Protein AF-D3SZ94-F1 (afdb_monomer_lite)

Structure (mmCIF, N/CA/C/O backbone):
data_AF-D3SZ94-F1
#
_entry.id   AF-D3SZ94-F1
#
loop_
_atom_site.group_PDB
_atom_site.id
_atom_site.type_symbol
_atom_site.label_atom_id
_atom_site.label_alt_id
_atom_site.label_comp_id
_atom_site.label_asym_id
_atom_site.label_entity_id
_atom_site.label_seq_id
_atom_site.pdbx_PDB_ins_code
_atom_site.Cartn_x
_atom_site.Cartn_y
_atom_site.Cartn_z
_atom_site.occupancy
_atom_site.B_iso_or_equiv
_atom_site.auth_seq_id
_atom_site.auth_comp_id
_atom_site.auth_asym_id
_atom_site.auth_atom_id
_atom_site.pdbx_PDB_model_num
ATOM 1 N N . MET A 1 1 ? 21.148 -5.602 -30.451 1.00 43.28 1 MET A N 1
ATOM 2 C CA . MET A 1 1 ? 22.055 -5.416 -29.300 1.00 43.28 1 MET A CA 1
ATOM 3 C C . MET A 1 1 ? 21.303 -4.620 -28.248 1.00 43.28 1 MET A C 1
ATOM 5 O O . MET A 1 1 ? 20.976 -3.473 -28.514 1.00 43.28 1 MET A O 1
ATOM 9 N N . ALA A 1 2 ? 20.918 -5.242 -27.131 1.00 49.50 2 ALA A N 1
ATOM 10 C CA . ALA A 1 2 ? 20.322 -4.511 -26.013 1.00 49.50 2 ALA A CA 1
ATOM 11 C C . ALA A 1 2 ? 21.459 -3.780 -25.292 1.00 49.50 2 ALA A C 1
ATOM 13 O O . ALA A 1 2 ? 22.383 -4.427 -24.808 1.00 49.50 2 ALA A O 1
ATOM 14 N N . SER A 1 3 ? 21.432 -2.450 -25.322 1.00 53.84 3 SER A N 1
ATOM 15 C CA . SER A 1 3 ? 22.391 -1.604 -24.613 1.00 53.84 3 SER A CA 1
ATOM 16 C C . SER A 1 3 ? 22.303 -1.896 -23.112 1.00 53.84 3 SER A C 1
ATOM 18 O O . SER A 1 3 ? 21.198 -1.947 -22.570 1.00 53.84 3 SER A O 1
ATOM 20 N N . ASP A 1 4 ? 23.440 -2.058 -22.429 1.00 56.28 4 ASP A N 1
ATOM 21 C CA . ASP A 1 4 ? 23.514 -2.263 -20.969 1.00 56.28 4 ASP A CA 1
ATOM 22 C C . ASP A 1 4 ? 22.783 -1.165 -20.168 1.00 56.28 4 ASP A C 1
ATOM 24 O O . ASP A 1 4 ? 22.390 -1.375 -19.023 1.00 56.28 4 ASP A O 1
ATOM 28 N N . SER A 1 5 ? 22.493 -0.019 -20.797 1.00 59.34 5 SER A N 1
ATOM 29 C CA . SER A 1 5 ? 21.658 1.053 -20.242 1.00 59.34 5 SER A CA 1
ATOM 30 C C . SER A 1 5 ? 20.193 0.667 -19.981 1.00 59.34 5 SER A C 1
ATOM 32 O O . SER A 1 5 ? 19.496 1.383 -19.263 1.00 59.34 5 SER A O 1
ATOM 34 N N . ASP A 1 6 ? 19.693 -0.423 -20.572 1.00 58.56 6 ASP A N 1
ATOM 35 C CA . ASP A 1 6 ? 18.303 -0.884 -20.411 1.00 58.56 6 ASP A CA 1
ATOM 36 C C . ASP A 1 6 ? 18.115 -1.861 -19.242 1.00 58.56 6 ASP A C 1
ATOM 38 O O . ASP A 1 6 ? 16.998 -2.341 -18.991 1.00 58.56 6 ASP A O 1
ATOM 42 N N . ARG A 1 7 ? 19.195 -2.154 -18.509 1.00 62.50 7 ARG A N 1
ATOM 43 C CA . ARG A 1 7 ? 19.187 -3.045 -17.353 1.00 62.50 7 ARG A CA 1
ATOM 44 C C . ARG A 1 7 ? 19.458 -2.274 -16.070 1.00 62.50 7 ARG A C 1
ATOM 46 O O . ARG A 1 7 ? 20.420 -1.528 -15.959 1.00 62.50 7 ARG A O 1
ATOM 53 N N . ILE A 1 8 ? 18.600 -2.483 -15.079 1.00 67.81 8 ILE A N 1
ATOM 54 C CA . ILE A 1 8 ? 18.769 -1.962 -13.722 1.00 67.81 8 ILE A CA 1
ATOM 55 C C . ILE A 1 8 ? 18.920 -3.187 -12.815 1.00 67.81 8 ILE A C 1
ATOM 57 O O . ILE A 1 8 ? 18.037 -4.042 -12.794 1.00 67.81 8 ILE A O 1
ATOM 61 N N . PHE A 1 9 ? 20.056 -3.307 -12.118 1.00 71.00 9 PHE A N 1
ATOM 62 C CA . PHE A 1 9 ? 20.398 -4.471 -11.277 1.00 71.00 9 PHE A CA 1
ATOM 63 C C . PHE A 1 9 ? 20.251 -5.835 -11.987 1.00 71.00 9 PHE A C 1
ATOM 65 O O . PHE A 1 9 ? 19.780 -6.804 -11.403 1.00 71.00 9 PHE A O 1
ATOM 72 N N . GLY A 1 10 ? 20.609 -5.917 -13.274 1.00 76.06 10 GLY A N 1
ATOM 73 C CA . GLY A 1 10 ? 20.507 -7.155 -14.065 1.00 76.06 10 GLY A CA 1
ATOM 74 C C . GLY A 1 10 ? 19.098 -7.494 -14.576 1.00 76.06 10 GLY A C 1
ATOM 75 O O . GLY A 1 10 ? 18.955 -8.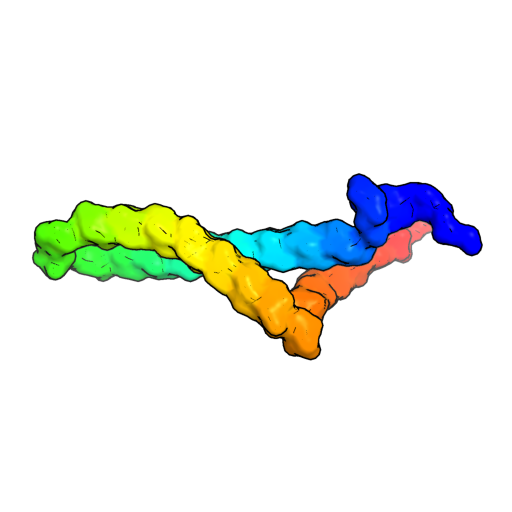368 -15.431 1.00 76.06 10 GLY A O 1
ATOM 76 N N . TYR A 1 11 ? 18.069 -6.761 -14.143 1.00 73.12 11 TYR A N 1
ATOM 77 C CA . TYR A 1 11 ? 16.693 -6.892 -14.623 1.00 73.12 11 TYR A CA 1
ATOM 78 C C . TYR A 1 11 ? 16.385 -5.872 -15.719 1.00 73.12 11 TYR A C 1
ATOM 80 O O . TYR A 1 11 ? 16.974 -4.793 -15.772 1.00 73.12 11 TYR A O 1
ATOM 88 N N . SER A 1 12 ? 15.432 -6.189 -16.602 1.00 79.81 12 SER A N 1
ATOM 89 C CA . SER A 1 12 ? 14.944 -5.206 -17.575 1.00 79.81 12 SER A CA 1
ATOM 90 C C . SER A 1 12 ? 14.347 -4.004 -16.844 1.00 79.81 12 SER A C 1
ATOM 92 O O . SER A 1 12 ? 13.566 -4.166 -15.904 1.00 79.81 12 SER A O 1
ATOM 94 N N . ARG A 1 13 ? 14.642 -2.790 -17.318 1.00 73.94 13 ARG A N 1
ATOM 95 C CA . ARG A 1 13 ? 14.061 -1.541 -16.803 1.00 73.94 13 ARG A CA 1
ATOM 96 C C . ARG A 1 13 ? 12.531 -1.584 -16.711 1.00 73.94 13 ARG A C 1
ATOM 98 O O . ARG A 1 13 ? 11.958 -1.022 -15.782 1.00 73.94 13 ARG A O 1
ATOM 105 N N . LYS A 1 14 ? 11.874 -2.285 -17.643 1.00 72.62 14 LYS A N 1
ATOM 106 C CA . LYS A 1 14 ? 10.417 -2.494 -17.634 1.00 72.62 14 LYS A CA 1
ATOM 107 C C . LYS A 1 14 ? 9.961 -3.292 -16.413 1.00 72.62 14 LYS A C 1
ATOM 109 O O . LYS A 1 14 ? 8.981 -2.917 -15.783 1.00 72.62 14 LYS A O 1
ATOM 114 N N . THR A 1 15 ? 10.690 -4.349 -16.063 1.00 77.62 15 THR A N 1
ATOM 115 C CA . THR A 1 15 ? 10.407 -5.190 -14.895 1.00 77.62 15 THR A CA 1
ATOM 116 C C . THR A 1 15 ? 10.570 -4.401 -13.602 1.00 77.62 15 THR A C 1
ATOM 118 O O . THR A 1 15 ? 9.689 -4.442 -12.754 1.00 77.62 15 THR A O 1
ATOM 121 N N . VAL A 1 16 ? 11.648 -3.624 -13.476 1.00 77.25 16 VAL A N 1
ATOM 122 C CA . VAL A 1 16 ? 11.900 -2.819 -12.269 1.00 77.25 16 VAL A CA 1
ATOM 123 C C . VAL A 1 16 ? 10.832 -1.742 -12.079 1.00 77.25 16 VAL A C 1
ATOM 125 O O . VAL A 1 16 ? 10.329 -1.565 -10.974 1.00 77.25 16 VAL A O 1
ATOM 128 N N . LEU A 1 17 ? 10.441 -1.051 -13.155 1.00 77.44 17 LEU A N 1
ATOM 129 C CA . LEU A 1 17 ? 9.368 -0.053 -13.104 1.00 77.44 17 LEU A CA 1
ATOM 130 C C . LEU A 1 17 ? 8.018 -0.663 -12.716 1.00 77.44 17 LEU A C 1
ATOM 132 O O . LEU A 1 17 ? 7.274 -0.049 -11.955 1.00 77.44 17 LEU A O 1
ATOM 136 N N . LEU A 1 18 ? 7.708 -1.852 -13.232 1.00 77.69 18 LEU A N 1
ATOM 137 C CA . LEU A 1 18 ? 6.461 -2.550 -12.930 1.00 77.69 18 LEU A CA 1
ATOM 138 C C . LEU A 1 18 ? 6.433 -3.046 -11.478 1.00 77.69 18 LEU A C 1
ATOM 140 O O . LEU A 1 18 ? 5.418 -2.933 -10.802 1.00 77.69 18 LEU A O 1
ATOM 144 N N . GLU A 1 19 ? 7.558 -3.530 -10.964 1.00 80.62 19 GLU A N 1
ATOM 145 C CA . GLU A 1 19 ? 7.644 -3.979 -9.575 1.00 80.62 19 GLU A CA 1
ATOM 146 C C . GLU A 1 19 ? 7.561 -2.806 -8.587 1.00 80.62 19 GLU A C 1
ATOM 148 O O . GLU A 1 19 ? 6.843 -2.868 -7.589 1.00 80.62 19 GLU A O 1
ATOM 153 N N . ALA A 1 20 ? 8.232 -1.693 -8.897 1.00 80.00 20 ALA A N 1
ATOM 154 C CA . ALA A 1 20 ? 8.143 -0.474 -8.100 1.00 80.00 20 ALA A CA 1
ATOM 155 C C . ALA A 1 20 ? 6.715 0.094 -8.081 1.00 80.00 20 ALA A C 1
ATOM 157 O O . ALA A 1 20 ? 6.242 0.534 -7.032 1.00 80.00 20 ALA A O 1
ATOM 158 N N . SER A 1 21 ? 6.004 0.060 -9.214 1.00 78.81 21 SER A N 1
ATOM 159 C CA . SER A 1 21 ? 4.623 0.546 -9.284 1.00 78.81 21 SER A CA 1
ATOM 160 C C . SER A 1 21 ? 3.643 -0.357 -8.532 1.00 78.81 21 SER A C 1
ATOM 162 O O . SER A 1 21 ? 2.752 0.161 -7.861 1.00 78.81 21 SER A O 1
ATOM 164 N N . ARG A 1 22 ? 3.843 -1.682 -8.555 1.00 78.94 22 ARG A N 1
ATOM 165 C CA . ARG A 1 22 ? 3.087 -2.641 -7.729 1.00 78.94 22 ARG A CA 1
ATOM 166 C C . ARG A 1 22 ? 3.209 -2.339 -6.243 1.00 78.94 22 ARG A C 1
ATOM 168 O O . ARG A 1 22 ? 2.198 -2.240 -5.549 1.00 78.94 22 ARG A O 1
ATOM 175 N N . ILE A 1 23 ? 4.440 -2.153 -5.765 1.00 82.06 23 ILE A N 1
ATOM 176 C CA . ILE A 1 23 ? 4.710 -1.827 -4.360 1.00 82.06 23 ILE A CA 1
ATOM 177 C C . ILE A 1 23 ? 4.070 -0.482 -4.000 1.00 82.06 23 ILE A C 1
ATOM 179 O O . ILE A 1 23 ? 3.351 -0.390 -3.006 1.00 82.06 23 ILE A O 1
ATOM 183 N N . ALA A 1 24 ? 4.266 0.545 -4.833 1.00 82.50 24 ALA A N 1
ATOM 184 C CA . ALA A 1 24 ? 3.690 1.868 -4.606 1.00 82.50 24 ALA A CA 1
ATOM 185 C C . ALA A 1 24 ? 2.154 1.833 -4.544 1.00 82.50 24 ALA A C 1
ATOM 187 O O . ALA A 1 24 ? 1.562 2.468 -3.674 1.00 82.50 24 ALA A O 1
ATOM 188 N N . TYR A 1 25 ? 1.504 1.063 -5.419 1.00 80.19 25 TYR A N 1
ATOM 189 C CA . TYR A 1 25 ? 0.051 0.905 -5.421 1.00 80.19 25 TYR A CA 1
ATOM 190 C C . TYR A 1 25 ? -0.459 0.183 -4.170 1.00 80.19 25 TYR A C 1
ATOM 192 O O . TYR A 1 25 ? -1.400 0.658 -3.533 1.00 80.19 25 TYR A O 1
ATOM 200 N N . ALA A 1 26 ? 0.176 -0.927 -3.780 1.00 82.44 26 ALA A N 1
ATOM 201 C CA . ALA A 1 26 ? -0.191 -1.655 -2.567 1.00 82.44 26 ALA A CA 1
ATOM 202 C C . ALA A 1 26 ? -0.090 -0.755 -1.324 1.00 82.44 26 ALA A C 1
ATOM 204 O O . ALA A 1 26 ? -0.994 -0.756 -0.487 1.00 82.44 26 ALA A O 1
ATOM 205 N N . ILE A 1 27 ? 0.962 0.067 -1.243 1.00 86.38 27 ILE A N 1
ATOM 206 C CA . ILE A 1 27 ? 1.135 1.067 -0.183 1.00 86.38 27 ILE A CA 1
ATOM 207 C C . ILE A 1 27 ? 0.046 2.143 -0.261 1.00 86.38 27 ILE A C 1
ATOM 209 O O . ILE A 1 27 ? -0.548 2.465 0.762 1.00 86.38 27 ILE A O 1
ATOM 213 N N . ALA A 1 28 ? -0.251 2.678 -1.448 1.00 83.62 28 ALA A N 1
ATOM 214 C CA . ALA A 1 28 ? -1.243 3.739 -1.621 1.00 83.62 28 ALA A CA 1
ATOM 215 C C . ALA A 1 28 ? -2.660 3.291 -1.229 1.00 83.62 28 ALA A C 1
ATOM 217 O O . ALA A 1 28 ? -3.329 3.981 -0.461 1.00 83.62 28 ALA A O 1
ATOM 218 N N . ILE A 1 29 ? -3.103 2.118 -1.697 1.00 82.44 29 ILE A N 1
ATOM 219 C CA . ILE A 1 29 ? -4.402 1.545 -1.314 1.00 82.44 29 ILE A CA 1
ATOM 220 C C . ILE A 1 29 ? -4.440 1.272 0.184 1.00 82.44 29 ILE A C 1
ATOM 222 O O . ILE A 1 29 ? -5.397 1.654 0.853 1.00 82.44 29 ILE A O 1
ATOM 226 N N . THR A 1 30 ? -3.383 0.666 0.724 1.00 85.81 30 THR A N 1
ATOM 227 C CA . THR A 1 30 ? -3.295 0.403 2.159 1.00 85.81 30 THR A CA 1
ATOM 228 C C . THR A 1 30 ? -3.382 1.689 2.975 1.00 85.81 30 THR A C 1
ATOM 230 O O . THR A 1 30 ? -4.131 1.742 3.948 1.00 85.81 30 THR A O 1
ATOM 233 N N . GLY A 1 31 ? -2.656 2.734 2.576 1.00 85.81 31 GLY A N 1
ATOM 234 C CA . GLY A 1 31 ? -2.692 4.037 3.232 1.00 85.81 31 GLY A CA 1
ATOM 235 C C . GLY A 1 31 ? -4.085 4.656 3.182 1.00 85.81 31 GLY A C 1
ATOM 236 O O . GLY A 1 31 ? -4.579 5.109 4.211 1.00 85.81 31 GLY A O 1
ATOM 237 N N . MET A 1 32 ? -4.758 4.600 2.029 1.00 87.38 32 MET A N 1
ATOM 238 C CA . MET A 1 32 ? -6.117 5.125 1.878 1.00 87.38 32 MET A CA 1
ATOM 239 C C . MET A 1 32 ? -7.122 4.377 2.762 1.00 87.38 32 MET A C 1
ATOM 241 O O . MET A 1 32 ? -7.913 5.005 3.460 1.00 87.38 32 MET A O 1
ATOM 245 N N . VAL A 1 33 ? -7.066 3.042 2.786 1.00 84.19 33 VAL A N 1
ATOM 246 C CA . VAL A 1 33 ? -7.914 2.217 3.661 1.00 84.19 33 VAL A CA 1
ATOM 247 C C . VAL A 1 33 ? -7.630 2.526 5.130 1.00 84.19 33 VAL A C 1
ATOM 249 O O . VAL A 1 33 ? -8.562 2.736 5.899 1.00 84.19 33 VAL A O 1
ATOM 252 N N . THR A 1 34 ? -6.358 2.616 5.519 1.00 84.88 34 THR A N 1
ATOM 253 C CA . THR A 1 34 ? -5.962 2.910 6.906 1.00 84.88 34 THR A CA 1
ATOM 254 C C . THR A 1 34 ? -6.447 4.295 7.341 1.00 84.88 34 THR A C 1
ATOM 256 O O . THR A 1 34 ? -6.980 4.434 8.440 1.00 84.88 34 THR A O 1
ATOM 259 N N . LEU A 1 35 ? -6.342 5.304 6.469 1.00 86.38 35 LEU A N 1
ATOM 260 C CA . LEU A 1 35 ? -6.889 6.642 6.708 1.00 86.38 35 LEU A CA 1
ATOM 261 C C . LEU A 1 35 ? -8.409 6.620 6.849 1.00 86.38 35 LEU A C 1
ATOM 263 O O . LEU A 1 35 ? -8.927 7.239 7.769 1.00 86.38 35 LEU A O 1
ATOM 267 N N . LEU A 1 36 ? -9.125 5.900 5.982 1.00 84.31 36 LEU A N 1
ATOM 268 C CA . LEU A 1 36 ? -10.583 5.787 6.066 1.00 84.31 36 LEU A CA 1
ATOM 269 C C . LEU A 1 36 ? -11.029 5.103 7.360 1.00 84.31 36 LEU A C 1
ATOM 271 O O . LEU A 1 36 ? -11.974 5.568 7.993 1.00 84.31 36 LEU A O 1
ATOM 275 N N . VAL A 1 37 ? -10.347 4.036 7.780 1.00 82.31 37 VAL A N 1
ATOM 276 C CA . VAL A 1 37 ? -10.646 3.343 9.043 1.00 82.31 37 VAL A CA 1
ATOM 277 C C . VAL A 1 37 ? -10.335 4.250 10.233 1.00 82.31 37 VAL A C 1
ATOM 279 O O . VAL A 1 37 ? -11.186 4.422 11.101 1.00 82.31 37 VAL A O 1
ATOM 282 N N . GLY A 1 38 ? -9.162 4.888 10.254 1.00 81.62 38 GLY A N 1
ATOM 283 C CA . GLY A 1 38 ? -8.783 5.835 11.306 1.00 81.62 38 GLY A CA 1
ATOM 284 C C . GLY A 1 38 ? -9.732 7.032 11.393 1.00 81.62 38 GLY A C 1
ATOM 285 O O . GLY A 1 38 ? -10.146 7.416 12.482 1.00 81.62 38 GLY A O 1
ATOM 286 N N . PHE A 1 39 ? -10.145 7.578 10.248 1.00 82.62 39 PHE A N 1
ATOM 287 C CA . PHE A 1 39 ? -11.136 8.647 10.185 1.00 82.62 39 PHE A CA 1
ATOM 288 C C . PHE A 1 39 ? -12.509 8.166 10.651 1.00 82.62 39 PHE A C 1
ATOM 290 O O . PHE A 1 39 ? -13.180 8.881 11.379 1.00 82.62 39 PHE A O 1
ATOM 297 N N . SER A 1 40 ? -12.924 6.948 10.299 1.00 80.50 40 SER A N 1
ATOM 298 C CA . SER A 1 40 ? -14.192 6.387 10.781 1.00 80.50 40 SER A CA 1
ATOM 299 C C . SER A 1 40 ? -14.201 6.282 12.305 1.00 80.50 40 SER A C 1
ATOM 301 O O . SER A 1 40 ? -15.188 6.647 12.930 1.00 80.50 40 SER A O 1
ATOM 303 N N . LEU A 1 41 ? -13.083 5.862 12.903 1.00 79.12 41 LEU A N 1
ATOM 304 C CA . LEU A 1 41 ? -12.923 5.756 14.355 1.00 79.12 41 LEU A CA 1
ATOM 305 C C . LEU A 1 41 ? -12.957 7.107 15.074 1.00 79.12 41 LEU A C 1
ATOM 307 O O . LEU A 1 41 ? -13.398 7.154 16.214 1.00 79.12 41 LEU A O 1
ATOM 311 N N . TYR A 1 42 ? -12.566 8.198 14.411 1.00 76.94 42 TYR A N 1
ATOM 312 C CA . TYR A 1 42 ? -12.727 9.551 14.953 1.00 76.94 42 TYR A CA 1
ATOM 313 C C . TYR A 1 42 ? -14.200 9.923 15.196 1.00 76.94 42 TYR A C 1
ATOM 315 O O . TYR A 1 42 ? -14.494 10.713 16.087 1.00 76.94 42 TYR A O 1
ATOM 323 N N . TRP A 1 43 ? -15.124 9.353 14.418 1.00 79.06 43 TRP A N 1
ATOM 324 C CA . TRP A 1 43 ? -16.565 9.593 14.547 1.00 79.06 43 TRP A CA 1
ATOM 325 C C . TRP A 1 43 ? -17.280 8.584 15.453 1.00 79.06 43 TRP A C 1
ATOM 327 O O . TRP A 1 43 ? -18.481 8.728 15.677 1.00 79.06 43 TRP A O 1
ATOM 337 N N . VAL A 1 44 ? -16.587 7.554 15.950 1.00 78.00 44 VAL A N 1
ATOM 338 C CA . VAL A 1 44 ? -17.187 6.566 16.855 1.00 78.00 44 VAL A CA 1
ATOM 339 C C . VAL A 1 44 ? -17.079 7.059 18.292 1.00 78.00 44 VAL A C 1
ATOM 341 O O . VAL A 1 44 ? -16.006 7.448 18.743 1.00 78.00 44 VAL A O 1
ATOM 344 N N . ASP A 1 45 ? -18.196 6.999 19.017 1.00 70.62 45 ASP A N 1
ATOM 345 C CA . ASP A 1 45 ? -18.245 7.343 20.435 1.00 70.62 45 ASP A CA 1
ATOM 346 C C . ASP A 1 45 ? -17.321 6.420 21.245 1.00 70.62 45 ASP A C 1
ATOM 348 O O . ASP A 1 45 ? -17.447 5.191 21.214 1.00 70.62 45 ASP A O 1
ATOM 352 N N . THR A 1 46 ? -16.380 7.001 21.983 1.00 67.62 46 THR A N 1
ATOM 353 C CA . THR A 1 46 ? -15.386 6.251 22.769 1.00 67.62 46 THR A CA 1
ATOM 354 C C . THR A 1 46 ? -16.033 5.464 23.912 1.00 67.62 46 THR A C 1
ATOM 356 O O . THR A 1 46 ? -15.568 4.379 24.267 1.00 67.62 46 THR A O 1
ATOM 359 N N . GLU A 1 47 ? -17.189 5.919 24.410 1.00 66.56 47 GLU A N 1
ATOM 360 C CA . GLU A 1 47 ? -18.013 5.164 25.363 1.00 66.56 47 GLU A CA 1
ATOM 361 C C . GLU A 1 47 ? -18.558 3.848 24.776 1.00 66.56 47 GLU A C 1
ATOM 363 O O . GLU A 1 47 ? -18.656 2.856 25.501 1.00 66.56 47 GLU A O 1
ATOM 368 N N . LEU A 1 48 ? -18.847 3.793 23.465 1.00 64.38 48 LEU A N 1
ATOM 369 C CA . LEU A 1 48 ? -19.259 2.556 22.778 1.00 64.38 48 LEU A CA 1
ATOM 370 C C . LEU A 1 48 ? -18.087 1.588 22.578 1.00 64.38 48 LEU A C 1
ATOM 372 O O . LEU A 1 48 ? -18.285 0.372 22.551 1.00 64.38 48 LEU A O 1
ATOM 376 N N . LEU A 1 49 ? -16.868 2.111 22.432 1.00 65.44 49 LEU A N 1
ATOM 377 C CA . LEU A 1 49 ? -15.650 1.314 22.277 1.00 65.44 49 LEU A CA 1
ATOM 378 C C . LEU A 1 49 ? -15.167 0.734 23.610 1.00 65.44 49 LEU A C 1
ATOM 380 O O . LEU A 1 49 ? -14.648 -0.386 23.632 1.00 65.44 49 LEU A O 1
ATOM 384 N N . GLY A 1 50 ? -15.364 1.441 24.724 1.00 73.81 50 GLY A N 1
ATOM 385 C CA . GLY A 1 50 ? -15.059 0.957 26.070 1.00 73.81 50 GLY A CA 1
ATOM 386 C C . GLY A 1 50 ? -13.663 0.325 26.174 1.00 73.81 50 GLY A C 1
ATOM 387 O O . GLY A 1 50 ? -12.645 0.961 25.926 1.00 73.81 50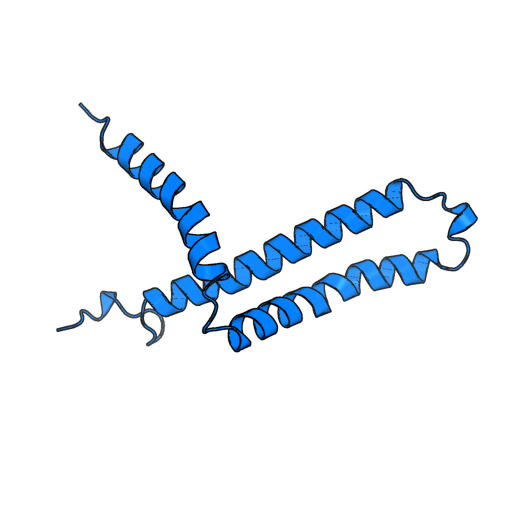 GLY A O 1
ATOM 388 N N . ARG A 1 51 ? -13.590 -0.971 26.515 1.00 71.88 51 ARG A N 1
ATOM 389 C CA . ARG A 1 51 ? -12.313 -1.711 26.655 1.00 71.88 51 ARG A CA 1
ATOM 390 C C . ARG A 1 51 ? -11.642 -2.095 25.327 1.00 71.88 51 ARG A C 1
ATOM 392 O O . ARG A 1 51 ? -10.544 -2.649 25.355 1.00 71.88 51 ARG A O 1
ATOM 399 N N . ALA A 1 52 ? -12.290 -1.869 24.185 1.00 73.06 52 ALA A N 1
ATOM 400 C CA . ALA A 1 52 ? -11.791 -2.279 22.874 1.00 73.06 52 ALA A CA 1
ATOM 401 C C . ALA A 1 52 ? -10.850 -1.250 22.224 1.00 73.06 52 ALA A C 1
ATOM 403 O O . ALA A 1 52 ? -10.136 -1.611 21.291 1.00 73.06 52 ALA A O 1
ATOM 404 N N . GLU A 1 53 ? -10.778 -0.013 22.725 1.00 73.06 53 GLU A N 1
ATOM 405 C CA . GLU A 1 53 ? -9.875 1.034 22.215 1.00 73.06 53 GLU A CA 1
ATOM 406 C C . GLU A 1 53 ? -8.420 0.579 21.974 1.00 73.06 53 GLU A C 1
ATOM 408 O O . GLU A 1 53 ? -7.921 0.767 20.859 1.00 73.06 53 GLU A O 1
ATOM 413 N N . PRO A 1 54 ? -7.722 -0.076 22.930 1.00 75.94 54 PRO A N 1
ATOM 414 C CA . PRO A 1 54 ? -6.347 -0.521 22.697 1.00 75.94 54 PRO A CA 1
ATOM 415 C C . PRO A 1 54 ? -6.261 -1.604 21.614 1.00 75.94 54 PRO A C 1
ATOM 417 O O . PRO A 1 54 ? -5.296 -1.644 20.852 1.00 75.94 54 PRO A O 1
ATOM 420 N N . VAL A 1 55 ? -7.279 -2.461 21.505 1.00 79.62 55 VAL A N 1
ATOM 421 C CA . VAL A 1 55 ? -7.346 -3.519 20.486 1.00 79.62 55 VAL A CA 1
ATOM 422 C C . VAL A 1 55 ? -7.515 -2.907 19.097 1.00 79.62 55 VAL A C 1
ATOM 424 O O . VAL A 1 55 ? -6.844 -3.326 18.155 1.00 79.62 55 VAL A O 1
ATOM 427 N N . VAL A 1 56 ? -8.353 -1.877 18.976 1.00 79.62 56 VAL A N 1
ATOM 428 C CA . VAL A 1 56 ? -8.576 -1.139 17.727 1.00 79.62 56 VAL A CA 1
ATOM 429 C C . VAL A 1 56 ? -7.320 -0.380 17.292 1.00 79.62 56 VAL A C 1
ATOM 431 O O . VAL A 1 56 ? -6.954 -0.434 16.116 1.00 79.62 56 VAL A O 1
ATOM 434 N N . GLY A 1 57 ? -6.609 0.256 18.227 1.00 77.06 57 GLY A N 1
ATOM 435 C CA . GLY A 1 57 ? -5.330 0.915 17.943 1.00 77.06 57 GLY A CA 1
ATOM 436 C C . GLY A 1 57 ? -4.261 -0.057 17.432 1.00 77.06 57 GLY A C 1
ATOM 437 O O . GLY A 1 57 ? -3.579 0.223 16.447 1.00 77.06 57 GLY A O 1
ATOM 438 N N . VAL A 1 58 ? -4.156 -1.243 18.039 1.00 81.81 58 VAL A N 1
ATOM 439 C CA . VAL A 1 58 ? -3.244 -2.301 17.572 1.00 81.81 58 VAL A CA 1
ATOM 440 C C . VAL A 1 58 ? -3.665 -2.832 16.197 1.00 81.81 58 VAL A C 1
ATOM 442 O O . VAL A 1 58 ? -2.815 -3.023 15.328 1.00 81.81 58 VAL A O 1
ATOM 445 N N . LEU A 1 59 ? -4.965 -3.013 15.953 1.00 79.06 59 LEU A N 1
ATOM 446 C CA . LEU A 1 59 ? -5.498 -3.426 14.650 1.00 79.06 59 LEU A CA 1
ATOM 447 C C . LEU A 1 59 ? -5.165 -2.426 13.541 1.00 79.06 59 LEU A C 1
ATOM 449 O O . LEU A 1 59 ? -4.772 -2.854 12.460 1.00 79.06 59 LEU A O 1
ATOM 453 N N . LEU A 1 60 ? -5.246 -1.120 13.805 1.00 82.50 60 LEU A N 1
ATOM 454 C CA . LEU A 1 60 ? -4.844 -0.079 12.852 1.00 82.50 60 LEU A CA 1
ATOM 455 C C . LEU A 1 60 ? -3.360 -0.156 12.466 1.00 82.50 60 LEU A C 1
ATOM 457 O O . LEU A 1 60 ? -3.013 0.184 11.337 1.00 82.50 60 LEU A O 1
ATOM 461 N N . LEU A 1 61 ? -2.492 -0.616 13.371 1.00 82.50 61 LEU A N 1
ATOM 462 C CA . LEU A 1 61 ? -1.063 -0.810 13.099 1.00 82.50 61 LEU A CA 1
ATOM 463 C C . LEU A 1 61 ? -0.782 -2.128 12.364 1.00 82.50 61 LEU A C 1
ATOM 465 O O . LEU A 1 61 ? 0.092 -2.182 11.500 1.00 82.50 61 LEU A O 1
ATOM 469 N N . ILE A 1 62 ? -1.527 -3.189 12.680 1.00 85.62 62 ILE A N 1
ATOM 470 C CA . ILE A 1 62 ? -1.374 -4.511 12.050 1.00 85.62 62 ILE A CA 1
ATOM 471 C C . ILE A 1 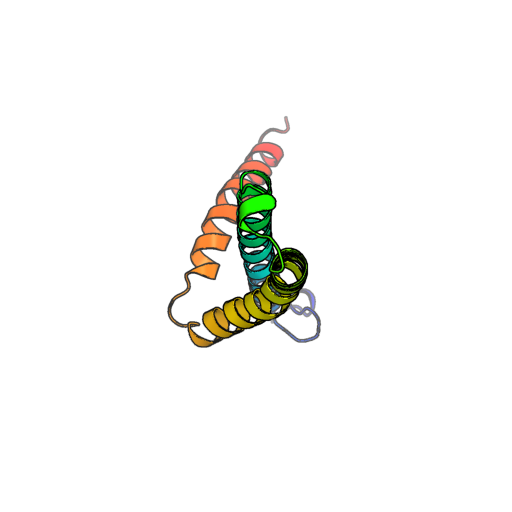62 ? -1.988 -4.538 10.647 1.00 85.62 62 ILE A C 1
ATOM 473 O O . ILE A 1 62 ? -1.457 -5.198 9.754 1.00 85.62 62 ILE A O 1
ATOM 477 N N . LEU A 1 63 ? -3.082 -3.808 10.426 1.00 82.38 63 LEU A N 1
ATOM 478 C CA . LEU A 1 63 ? -3.782 -3.741 9.146 1.00 82.38 63 LEU A CA 1
ATOM 479 C C . LEU A 1 63 ? -2.827 -3.457 7.973 1.00 82.38 63 LEU A C 1
ATOM 481 O O . LEU A 1 63 ? -2.805 -4.270 7.050 1.00 82.38 63 LEU A O 1
ATOM 485 N N . PRO A 1 64 ? -1.989 -2.402 7.981 1.00 83.81 64 PRO A N 1
ATOM 486 C CA . PRO A 1 64 ? -1.072 -2.147 6.878 1.00 83.81 64 PRO A CA 1
ATOM 487 C C . PRO A 1 64 ? 0.023 -3.209 6.734 1.00 83.81 64 PRO A C 1
ATOM 489 O O . PRO A 1 64 ? 0.397 -3.546 5.610 1.00 83.81 64 PRO A O 1
ATOM 492 N N . LEU A 1 65 ? 0.490 -3.786 7.846 1.00 85.81 65 LEU A N 1
ATOM 493 C CA . LEU A 1 65 ? 1.478 -4.872 7.851 1.00 85.81 65 LEU A CA 1
ATOM 494 C C . LEU A 1 65 ? 0.974 -6.129 7.139 1.00 85.81 65 LEU A C 1
ATOM 496 O O . LEU A 1 65 ? 1.776 -6.846 6.550 1.00 85.81 65 LEU A O 1
ATOM 500 N N . VAL A 1 66 ? -0.332 -6.395 7.172 1.00 86.44 66 VAL A N 1
ATOM 501 C CA . VAL A 1 66 ? -0.948 -7.546 6.494 1.00 86.44 66 VAL A CA 1
ATOM 502 C C . VAL A 1 66 ? -1.440 -7.172 5.095 1.00 86.44 66 VAL A C 1
ATOM 504 O O . VAL A 1 66 ? -1.295 -7.947 4.148 1.00 86.44 66 VAL A O 1
ATOM 507 N N . LEU A 1 67 ? -1.999 -5.972 4.940 1.00 82.06 67 LEU A N 1
ATOM 508 C CA . LEU A 1 67 ? -2.658 -5.543 3.712 1.00 82.06 67 LEU A CA 1
ATOM 509 C C . LEU A 1 67 ? -1.660 -5.272 2.579 1.00 82.06 67 LEU A C 1
ATOM 511 O O . LEU A 1 67 ? -1.921 -5.687 1.452 1.00 82.06 67 LEU A O 1
ATOM 515 N N . VAL A 1 68 ? -0.492 -4.680 2.865 1.00 82.50 68 VAL A N 1
ATOM 516 C CA . VAL A 1 68 ? 0.568 -4.474 1.857 1.00 82.50 68 VAL A CA 1
ATOM 517 C C . VAL A 1 68 ? 1.060 -5.800 1.261 1.00 82.50 68 VAL A C 1
ATOM 519 O O . VAL A 1 68 ? 0.967 -5.957 0.040 1.00 82.50 68 VAL A O 1
ATOM 522 N N . PRO A 1 69 ? 1.559 -6.777 2.050 1.00 82.50 69 PRO A N 1
ATOM 523 C CA . PRO A 1 69 ? 2.020 -8.044 1.488 1.00 82.50 69 PRO A CA 1
ATOM 524 C C . PRO A 1 69 ? 0.873 -8.872 0.908 1.00 82.50 69 PRO A C 1
ATOM 526 O O . PRO A 1 69 ? 1.097 -9.600 -0.061 1.00 82.50 69 PRO A O 1
ATOM 529 N N . GLY A 1 70 ? -0.345 -8.752 1.448 1.00 80.94 70 GLY A N 1
ATOM 530 C CA . GLY A 1 70 ? -1.543 -9.393 0.909 1.00 80.94 70 GLY A CA 1
ATOM 531 C C . GLY A 1 70 ? -1.883 -8.899 -0.496 1.00 80.94 70 GLY A C 1
ATOM 532 O O . GLY A 1 70 ? -1.971 -9.708 -1.417 1.00 80.94 70 GLY A O 1
ATOM 533 N N . LEU A 1 71 ? -1.992 -7.581 -0.688 1.00 79.25 71 LEU A N 1
ATOM 534 C CA . LEU A 1 71 ? -2.244 -6.954 -1.992 1.00 79.25 71 LEU A CA 1
ATOM 535 C C . LEU A 1 71 ? -1.122 -7.242 -2.988 1.00 79.25 71 LEU A C 1
ATOM 537 O O . LEU A 1 71 ? -1.388 -7.589 -4.136 1.00 79.25 71 LEU A O 1
ATOM 541 N N . TYR A 1 72 ? 0.127 -7.148 -2.538 1.00 81.00 72 TYR A N 1
ATOM 542 C CA . TYR A 1 72 ? 1.287 -7.448 -3.367 1.00 81.00 72 TYR A CA 1
ATOM 543 C C . TYR A 1 72 ? 1.305 -8.917 -3.825 1.00 81.00 72 TYR A C 1
ATOM 545 O O . TYR A 1 72 ? 1.490 -9.201 -5.007 1.00 81.00 72 TYR A O 1
ATOM 553 N N . SER A 1 73 ? 1.060 -9.861 -2.911 1.00 80.38 73 SER A N 1
ATOM 554 C CA . SER A 1 73 ? 1.019 -11.294 -3.234 1.00 80.38 73 SER A CA 1
ATOM 555 C C . SER A 1 73 ? -0.189 -11.655 -4.094 1.00 80.38 73 SER A C 1
ATOM 557 O O . SER A 1 73 ? -0.083 -12.515 -4.969 1.00 80.38 73 SER A O 1
ATOM 559 N N . TYR A 1 74 ? -1.332 -11.010 -3.853 1.00 76.69 74 TYR A N 1
ATOM 560 C CA . TYR A 1 74 ? -2.535 -11.163 -4.660 1.00 76.69 74 TYR A CA 1
ATOM 561 C C . TYR A 1 74 ? -2.275 -10.722 -6.100 1.00 76.69 74 TYR A C 1
ATOM 563 O O . TYR A 1 74 ? -2.505 -11.512 -7.014 1.00 76.69 74 TYR A O 1
ATOM 571 N N . ASP A 1 75 ? -1.717 -9.527 -6.305 1.00 74.44 75 ASP A N 1
ATOM 572 C CA . ASP A 1 75 ? -1.413 -9.022 -7.645 1.00 74.44 75 ASP A CA 1
ATOM 573 C C . ASP A 1 75 ? -0.346 -9.859 -8.358 1.00 74.44 75 ASP A C 1
ATOM 575 O O . ASP A 1 75 ? -0.490 -10.198 -9.532 1.00 74.44 75 ASP A O 1
ATOM 579 N N . ARG A 1 76 ? 0.696 -10.282 -7.634 1.00 73.88 76 ARG A N 1
ATOM 580 C CA . ARG A 1 76 ? 1.745 -11.138 -8.196 1.00 73.88 76 ARG A CA 1
ATOM 581 C C . ARG A 1 76 ? 1.217 -12.507 -8.633 1.00 73.88 76 ARG A C 1
ATOM 583 O O . ARG A 1 76 ? 1.702 -13.065 -9.612 1.00 73.88 76 ARG A O 1
ATOM 590 N N . ARG A 1 77 ? 0.213 -13.056 -7.941 1.00 73.44 77 ARG A N 1
ATOM 591 C CA . ARG A 1 77 ? -0.461 -14.304 -8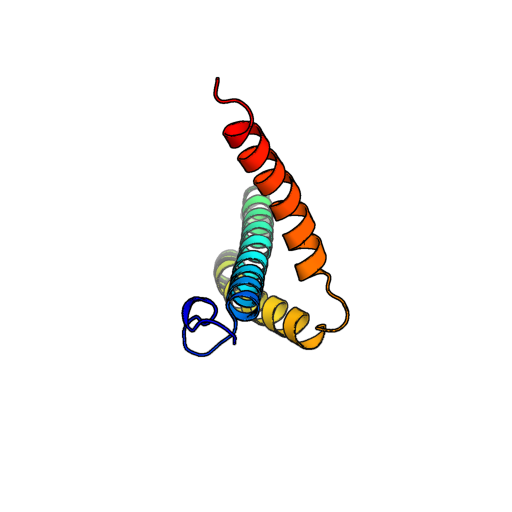.349 1.00 73.44 77 ARG A CA 1
ATOM 592 C C . ARG A 1 77 ? -1.448 -14.100 -9.498 1.00 73.44 77 ARG A C 1
ATOM 594 O O . ARG A 1 77 ? -1.634 -15.020 -10.288 1.00 73.44 77 ARG A O 1
ATOM 601 N N . HIS A 1 78 ? -2.039 -12.914 -9.611 1.00 69.25 78 HIS A N 1
ATOM 602 C CA . HIS A 1 78 ? -2.982 -12.553 -10.672 1.00 69.25 78 HIS A CA 1
ATOM 603 C C . HIS A 1 78 ? -2.295 -11.912 -11.882 1.00 69.25 78 HIS A C 1
ATOM 605 O O . HIS A 1 78 ? -2.933 -11.202 -12.641 1.00 69.25 78 HIS A O 1
ATOM 611 N N . GLU A 1 79 ? -1.020 -12.219 -12.137 1.00 57.94 79 GLU A N 1
ATOM 612 C CA . GLU A 1 79 ? -0.222 -11.700 -13.261 1.00 57.94 79 GLU A CA 1
ATOM 613 C C . GLU A 1 79 ? -0.866 -11.813 -14.662 1.00 57.94 79 GLU A C 1
ATOM 615 O O . GLU A 1 79 ? -0.402 -11.156 -15.594 1.00 57.94 79 GLU A O 1
ATOM 620 N N . ARG A 1 80 ? -1.935 -12.607 -14.826 1.00 52.75 80 ARG A N 1
ATOM 621 C CA . ARG A 1 80 ? -2.745 -12.673 -16.057 1.00 52.75 80 ARG A CA 1
ATOM 622 C C . ARG A 1 80 ? -3.800 -11.569 -16.176 1.00 52.75 80 ARG A C 1
ATOM 624 O O . ARG A 1 80 ? -4.091 -11.152 -17.293 1.00 52.75 80 ARG A O 1
ATOM 631 N N . ASP A 1 81 ? -4.304 -11.064 -15.058 1.00 54.34 81 ASP A N 1
ATOM 632 C CA . ASP A 1 81 ? -5.215 -9.930 -14.996 1.00 54.34 81 ASP A CA 1
ATOM 633 C C . ASP A 1 81 ? -4.369 -8.696 -14.682 1.00 54.34 81 ASP A C 1
ATOM 635 O O . ASP A 1 81 ? -4.128 -8.358 -13.527 1.00 54.34 81 ASP A O 1
ATOM 639 N N . LEU A 1 82 ? -3.858 -8.035 -15.724 1.00 54.09 82 LEU A N 1
ATOM 640 C CA . LEU A 1 82 ? -3.020 -6.825 -15.663 1.00 54.09 82 LEU A CA 1
ATOM 641 C C . LEU A 1 82 ? -3.760 -5.594 -15.071 1.00 54.09 82 LEU A C 1
ATOM 643 O O . LEU A 1 82 ? -3.622 -4.479 -15.568 1.00 54.09 82 LEU A O 1
ATOM 647 N N . ILE A 1 83 ? -4.536 -5.751 -13.999 1.00 60.47 83 ILE A N 1
ATOM 648 C CA . ILE A 1 83 ? -5.308 -4.689 -13.347 1.00 60.47 83 ILE A CA 1
ATOM 649 C C . ILE A 1 83 ? -4.366 -3.567 -12.893 1.00 60.47 83 ILE A C 1
ATOM 651 O O . ILE A 1 83 ? -4.654 -2.394 -13.127 1.00 60.47 83 ILE A O 1
ATOM 655 N N . ILE A 1 84 ? -3.197 -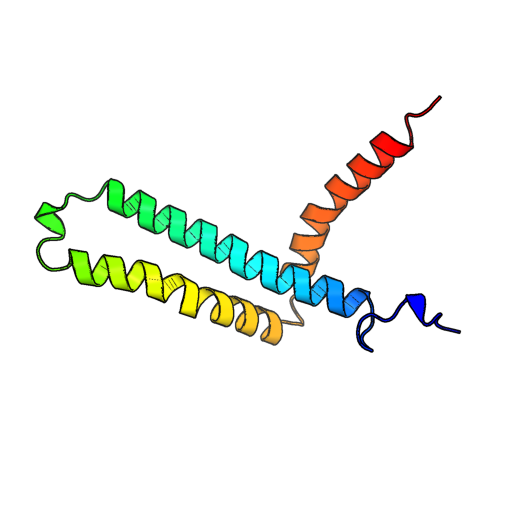3.907 -12.332 1.00 57.47 84 ILE A N 1
ATOM 656 C CA . ILE A 1 84 ? -2.205 -2.907 -11.915 1.00 57.47 84 ILE A CA 1
ATOM 657 C C . ILE A 1 84 ? -1.501 -2.261 -13.104 1.00 57.47 84 ILE A C 1
ATOM 659 O O . ILE A 1 84 ? -1.307 -1.051 -13.095 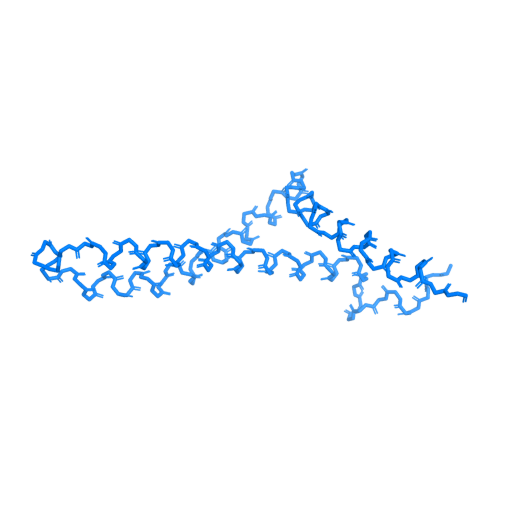1.00 57.47 84 ILE A O 1
ATOM 663 N N . ALA A 1 85 ? -1.151 -3.006 -14.154 1.00 57.50 85 ALA A N 1
ATOM 664 C CA . ALA A 1 85 ? -0.541 -2.391 -15.331 1.00 57.50 85 ALA A CA 1
ATOM 665 C C . ALA A 1 85 ? -1.519 -1.449 -16.048 1.00 57.50 85 ALA A C 1
ATOM 667 O O . ALA A 1 85 ? -1.110 -0.375 -16.482 1.00 57.50 85 ALA A O 1
ATOM 668 N N . ASP A 1 86 ? -2.807 -1.793 -16.116 1.00 64.94 86 ASP A N 1
ATOM 669 C CA . ASP A 1 86 ? -3.843 -0.919 -16.668 1.00 64.94 86 ASP A CA 1
ATOM 670 C C . ASP A 1 86 ? -4.074 0.316 -15.779 1.00 64.94 86 ASP A C 1
ATOM 672 O O . ASP A 1 86 ? -4.095 1.443 -16.275 1.00 64.94 86 ASP A O 1
ATOM 676 N N . ALA A 1 87 ? -4.147 0.150 -14.453 1.00 61.38 87 ALA A N 1
ATOM 677 C CA . ALA A 1 87 ? -4.272 1.265 -13.509 1.00 61.38 87 ALA A CA 1
ATOM 678 C C . ALA A 1 87 ? -3.055 2.208 -13.548 1.00 61.38 87 ALA A C 1
ATOM 680 O O . ALA A 1 87 ? -3.204 3.428 -13.629 1.00 61.38 87 ALA A O 1
ATOM 681 N N . VAL A 1 88 ? -1.843 1.654 -13.570 1.00 60.06 88 VAL A N 1
ATOM 682 C CA . VAL A 1 88 ? -0.594 2.414 -13.694 1.00 60.06 88 VAL A CA 1
ATOM 683 C C . VAL A 1 88 ? -0.545 3.133 -15.037 1.00 60.06 88 VAL A C 1
ATOM 685 O O . VAL A 1 88 ? -0.221 4.317 -15.078 1.00 60.06 88 VAL A O 1
ATOM 688 N N . MET A 1 89 ? -0.927 2.482 -16.137 1.00 64.25 89 MET A N 1
ATOM 689 C CA . MET A 1 89 ? -0.993 3.134 -17.446 1.00 64.25 89 MET A CA 1
ATOM 690 C C . MET A 1 89 ? -2.051 4.241 -17.494 1.00 64.25 89 MET A C 1
ATOM 692 O O . MET A 1 89 ? -1.805 5.255 -18.148 1.00 64.25 89 MET A O 1
ATOM 696 N N . LYS A 1 90 ? -3.177 4.109 -16.779 1.00 68.00 90 LYS A N 1
ATOM 697 C CA . LYS A 1 90 ? -4.191 5.171 -16.634 1.00 68.00 90 LYS A CA 1
ATOM 698 C C . LYS A 1 90 ? -3.680 6.387 -15.864 1.00 68.00 90 LYS A C 1
ATOM 700 O O . LYS A 1 90 ? -4.083 7.494 -16.198 1.00 68.00 90 LYS A O 1
ATOM 705 N N . VAL A 1 91 ? -2.779 6.212 -14.897 1.00 63.19 91 VAL A N 1
ATOM 706 C CA . VAL A 1 91 ? -2.161 7.326 -14.150 1.00 63.19 91 VAL A CA 1
ATOM 707 C C . VAL A 1 91 ? -0.956 7.914 -14.895 1.00 63.19 91 VAL A C 1
ATOM 709 O O . VAL A 1 91 ? -0.797 9.129 -14.967 1.00 63.19 91 VAL A O 1
ATOM 712 N N . ILE A 1 92 ? -0.120 7.078 -15.515 1.00 67.50 92 ILE A N 1
ATOM 713 C CA . ILE A 1 92 ? 1.086 7.522 -16.228 1.00 67.50 92 ILE A CA 1
ATOM 714 C C . ILE A 1 92 ? 0.738 8.209 -17.554 1.00 67.50 92 ILE A C 1
ATOM 716 O O . ILE A 1 92 ? 1.379 9.203 -17.893 1.00 67.50 92 ILE A O 1
ATOM 720 N N . ARG A 1 93 ? -0.267 7.741 -18.313 1.00 72.38 93 ARG A N 1
ATOM 721 C CA . ARG A 1 93 ? -0.674 8.378 -19.585 1.00 72.38 93 ARG A CA 1
ATOM 722 C C . ARG A 1 93 ? -0.932 9.883 -19.467 1.00 72.38 93 ARG A C 1
ATOM 724 O O . ARG A 1 93 ? -0.337 10.610 -20.263 1.00 72.38 93 ARG A O 1
ATOM 731 N N . PRO A 1 94 ? -1.776 10.371 -18.538 1.00 70.12 94 PRO A N 1
ATOM 732 C CA . PRO A 1 94 ? -2.038 11.798 -18.414 1.00 70.12 94 PRO A CA 1
ATOM 733 C C . PRO A 1 94 ? -0.793 12.564 -17.969 1.00 70.12 94 PRO A C 1
ATOM 735 O O . PRO A 1 94 ? -0.548 13.638 -18.500 1.00 70.12 94 PRO A O 1
ATOM 738 N N . ILE A 1 95 ? 0.052 12.000 -17.099 1.00 73.25 95 ILE A N 1
ATOM 739 C CA . ILE A 1 95 ? 1.321 12.626 -16.690 1.00 73.25 95 ILE A CA 1
ATOM 740 C C . ILE A 1 95 ? 2.272 12.763 -17.886 1.00 73.25 95 ILE A C 1
ATOM 742 O O . ILE A 1 95 ? 2.844 13.826 -18.109 1.00 73.25 95 ILE A O 1
ATOM 746 N N . VAL A 1 96 ? 2.417 11.717 -18.703 1.00 74.50 96 VAL A N 1
ATOM 747 C CA . VAL A 1 96 ? 3.238 11.752 -19.924 1.00 74.50 96 VAL A CA 1
ATOM 748 C C . VAL A 1 96 ? 2.664 12.733 -20.943 1.00 74.50 96 VAL A C 1
ATOM 750 O O . VAL A 1 96 ? 3.431 13.446 -21.588 1.00 74.50 96 VAL A O 1
ATOM 753 N N . ALA A 1 97 ? 1.339 12.794 -21.085 1.00 76.44 97 ALA A N 1
ATOM 754 C CA . ALA A 1 97 ? 0.676 13.782 -21.928 1.00 76.44 97 ALA A CA 1
ATOM 755 C C . ALA A 1 97 ? 0.954 15.210 -21.434 1.00 76.44 97 ALA A C 1
ATOM 757 O O . ALA A 1 97 ? 1.305 16.064 -22.242 1.00 76.44 97 ALA A O 1
ATOM 758 N N . LEU A 1 98 ? 0.907 15.442 -20.119 1.00 73.75 98 LEU A N 1
ATOM 759 C CA . LEU A 1 98 ? 1.255 16.716 -19.492 1.00 73.75 98 LEU A CA 1
ATOM 760 C C . LEU A 1 98 ? 2.720 17.086 -19.754 1.00 73.75 98 LEU A C 1
ATOM 762 O O . LEU A 1 98 ? 3.012 18.186 -20.203 1.00 73.75 98 LEU A O 1
ATOM 766 N N . ILE A 1 99 ? 3.651 16.153 -19.541 1.00 75.69 99 ILE A N 1
ATOM 767 C CA . ILE A 1 99 ? 5.085 16.363 -19.793 1.00 75.69 99 ILE A CA 1
ATOM 768 C C . ILE A 1 99 ? 5.334 16.693 -21.269 1.00 75.69 99 ILE A C 1
ATOM 770 O O . ILE A 1 99 ? 6.157 17.553 -21.575 1.00 75.69 99 ILE A O 1
ATOM 774 N N . ARG A 1 100 ? 4.635 16.022 -22.193 1.00 74.12 100 ARG A N 1
ATOM 775 C CA . ARG A 1 100 ? 4.712 16.319 -23.631 1.00 74.12 100 ARG A CA 1
ATOM 776 C C . ARG A 1 100 ? 4.116 17.680 -23.967 1.00 74.12 100 ARG A C 1
ATOM 778 O O . ARG A 1 100 ? 4.699 18.372 -24.788 1.00 74.12 100 ARG A O 1
ATOM 785 N N . LEU A 1 101 ? 3.020 18.075 -23.323 1.00 76.50 101 LEU A N 1
ATOM 786 C CA . LEU A 1 101 ? 2.425 19.404 -23.467 1.00 76.50 101 LEU A CA 1
ATOM 787 C C . LEU A 1 101 ? 3.414 20.488 -23.012 1.00 76.50 101 LEU A C 1
ATOM 789 O O . LEU A 1 101 ? 3.697 21.410 -23.764 1.00 76.50 101 LEU A O 1
ATOM 793 N N . PHE A 1 102 ? 4.028 20.323 -21.839 1.00 71.69 102 PHE A N 1
ATOM 794 C CA . PHE A 1 102 ? 5.035 21.256 -21.326 1.00 71.69 102 PHE A CA 1
ATOM 795 C C . PHE A 1 102 ? 6.339 21.264 -22.138 1.00 71.69 102 PHE A C 1
ATOM 797 O O . PHE A 1 102 ? 7.026 22.277 -22.168 1.00 71.69 102 PHE A O 1
ATOM 804 N N . ARG A 1 103 ? 6.684 20.164 -22.822 1.00 66.44 103 ARG A N 1
ATOM 805 C CA . ARG A 1 103 ? 7.826 20.106 -23.756 1.00 66.44 103 ARG A CA 1
ATOM 806 C C . ARG A 1 103 ? 7.506 20.590 -25.173 1.00 66.44 103 ARG A C 1
ATOM 808 O O . ARG A 1 103 ? 8.438 20.906 -25.900 1.00 66.44 103 ARG A O 1
ATOM 815 N N . GLY A 1 104 ? 6.235 20.605 -25.573 1.00 54.75 104 GLY A N 1
ATOM 816 C CA . GLY A 1 104 ? 5.768 21.024 -26.900 1.00 54.75 104 GLY A CA 1
ATOM 817 C C . GLY A 1 104 ? 5.346 22.493 -26.985 1.00 54.75 104 GLY A C 1
ATOM 818 O O . GLY A 1 104 ? 5.016 22.957 -28.070 1.00 54.75 104 GLY A O 1
ATOM 819 N N . VAL A 1 105 ? 5.362 23.218 -25.862 1.00 51.38 105 VAL A N 1
ATOM 820 C CA . VAL A 1 105 ? 5.112 24.665 -25.775 1.00 51.38 105 VAL A CA 1
ATOM 821 C C . VAL A 1 105 ? 6.401 25.360 -25.322 1.00 51.38 105 VAL A C 1
ATOM 823 O O . VAL A 1 105 ? 6.489 25.919 -24.233 1.00 51.38 105 VAL A O 1
ATOM 826 N N . GLY A 1 106 ? 7.440 25.261 -26.147 1.00 42.81 106 GLY A N 1
ATOM 827 C CA . GLY A 1 106 ? 8.590 26.166 -26.122 1.00 42.81 106 GLY A CA 1
ATOM 828 C C . GLY A 1 106 ? 8.668 26.860 -27.488 1.00 42.81 106 GLY A C 1
ATOM 829 O O . GLY A 1 106 ? 8.450 26.156 -28.476 1.00 42.81 106 GLY A O 1
ATOM 830 N N . PRO A 1 107 ? 8.873 28.192 -27.554 1.00 49.78 107 PRO A N 1
ATOM 831 C CA . PRO A 1 107 ? 8.985 28.931 -28.816 1.00 49.78 107 PRO A CA 1
ATOM 832 C C . PRO A 1 107 ? 10.127 28.427 -29.706 1.00 49.78 107 PRO A C 1
ATOM 834 O O . PRO A 1 107 ? 11.134 27.923 -29.155 1.00 49.78 107 PRO A O 1
#

Secondary structure (DSSP, 8-state):
---GGGEETTEEHHHHHHHHHHHHHHHHHHHHHHHHHHHHHHTS-HHHHGGGHHHHHHHHHHHHHHHHHHHHHHHHHTTTS-HHHHHHHHHHHHHHHHHHHHHH---

Radius of gyration: 20.2 Å; chains: 1; bounding box: 43×43×56 Å

Foldseek 3Di:
DPPPVQDDPNHGPVVVVLLVLQLVVLQVVLVVVLVVLVVVVVPDDVVVCPPVVVVSVVCSVVSSVCSSVVSSVVCVVVVVPVPSVVVVCVVVVVVVVVVVVVVVPDD

Sequence (107 aa):
MASDSDRIFGYSRKTVLLEASRIAYAIAITGMVTLLVGFSLYWVDTELLGRAEPVVGVLLLILPLVLVPGLYSYDRRHERDLIIADAVMKVIRPIVALIRLFRGVGP

pLDDT: mean 73.06, std 10.55, range [42.81, 87.38]

Organism: Natrialba magadii (strain ATCC 43099 / DSM 3394 / CCM 3739 / CIP 104546 / IAM 13178 / JCM 8861 / NBRC 102185 / NCIMB 2190 / MS3) (NCBI:txid547559)